Protein AF-A0A920H3V3-F1 (afdb_monomer_lite)

Sequence (142 aa):
MDFERRHKDVRSSFKEIEIKSNQNFIKTLWSNEPSSWKENFTPKEKMIFAVNAFTRMRFLNKNLSLNLDVSSDAFHNDDIKPWFKYNSRFKNNFKIIFGHWAALGFYKNKNYICLDSGCAWGNKLTAIKVNKHYLTKYQVKC

Foldseek 3Di:
DCPPVVVVVLVVLVVVPPPPPPVVLVVLLPDCPPQDDDPPDDSSRVNSNVSCVQQQAFKAFQVRGGDRPDQAPVDDDPGIDGNLVDDDPQQVPAADEEENRCNVAFDDDPRYTYQNNPQVVQAWHKDWDDDPPDIDIDIDTD

Secondary structure (DSSP, 8-state):
--HHHHHHHHHHHHHHS-----HHHHHHTT-----S--TT--HHHHHHHHHIIIII--EEETTS-EE-S---TT--BTTEEEGGGS--TTTTT--EEE-S-TTT-SEE-SSEEE---BGGGTSEEEEEEE-SS-EEEEEEE-

Structure (mmCIF, N/CA/C/O backbone):
data_AF-A0A920H3V3-F1
#
_entry.id   AF-A0A920H3V3-F1
#
loop_
_atom_site.group_PDB
_atom_site.id
_atom_site.type_symbol
_atom_site.label_atom_id
_atom_site.label_alt_id
_atom_site.label_comp_id
_atom_site.label_asym_id
_atom_site.label_entity_id
_atom_site.label_seq_id
_atom_site.pdbx_PDB_ins_code
_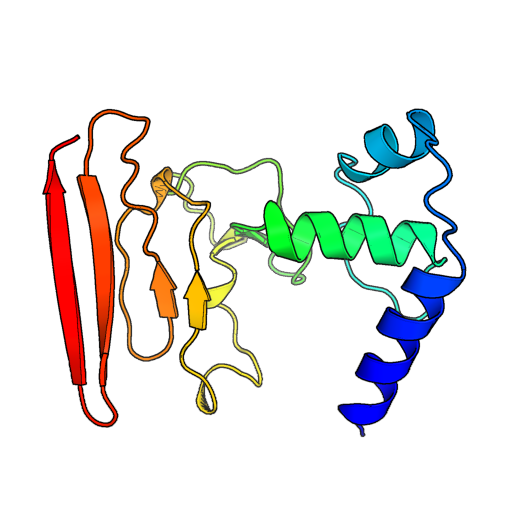atom_site.Cartn_x
_atom_site.Cartn_y
_atom_site.Cartn_z
_atom_site.occupancy
_atom_site.B_iso_or_equiv
_atom_site.auth_seq_id
_atom_site.auth_comp_id
_atom_site.auth_asym_id
_atom_site.auth_atom_id
_atom_site.pdbx_PDB_model_num
ATOM 1 N N . MET A 1 1 ? 8.913 -23.736 -9.095 1.00 34.94 1 MET A N 1
ATOM 2 C CA . MET A 1 1 ? 9.164 -22.488 -9.854 1.00 34.94 1 MET A CA 1
ATOM 3 C C . MET A 1 1 ? 8.776 -21.275 -9.006 1.00 34.94 1 MET A C 1
ATOM 5 O O . MET A 1 1 ? 7.890 -20.495 -9.335 1.00 34.94 1 MET A O 1
ATOM 9 N N . ASP A 1 2 ? 9.226 -21.180 -7.761 1.00 37.00 2 ASP A N 1
ATOM 10 C CA . ASP A 1 2 ? 10.592 -20.925 -7.252 1.00 37.00 2 ASP A CA 1
ATOM 11 C C . ASP A 1 2 ? 10.626 -19.524 -6.649 1.00 37.00 2 ASP A C 1
ATOM 13 O O . ASP A 1 2 ? 11.019 -18.524 -7.247 1.00 37.00 2 ASP A O 1
ATOM 17 N N . PHE A 1 3 ? 10.094 -19.474 -5.431 1.00 34.66 3 PHE A N 1
ATOM 18 C CA . PHE A 1 3 ? 10.157 -18.332 -4.529 1.00 34.66 3 PHE A CA 1
ATOM 19 C C . PHE A 1 3 ? 11.607 -18.041 -4.103 1.00 34.66 3 PHE A C 1
ATOM 21 O O . PHE A 1 3 ? 11.986 -16.880 -3.979 1.00 34.66 3 PHE A O 1
ATOM 28 N N . GLU A 1 4 ? 12.439 -19.080 -3.988 1.00 28.94 4 GLU A N 1
ATOM 29 C CA . GLU A 1 4 ? 13.846 -18.943 -3.600 1.00 28.94 4 GLU A CA 1
ATOM 30 C C . GLU A 1 4 ? 14.710 -18.226 -4.643 1.00 28.94 4 GLU A C 1
ATOM 32 O O . GLU A 1 4 ? 15.608 -17.467 -4.276 1.00 28.94 4 GLU A O 1
ATOM 37 N N . ARG A 1 5 ? 14.412 -18.389 -5.939 1.00 35.25 5 ARG A N 1
ATOM 38 C CA . ARG A 1 5 ? 15.198 -17.766 -7.015 1.00 35.25 5 ARG A CA 1
ATOM 39 C C . ARG A 1 5 ? 15.050 -16.239 -7.015 1.00 35.25 5 ARG A C 1
ATOM 41 O O . ARG A 1 5 ? 16.043 -15.525 -7.060 1.00 35.25 5 ARG A O 1
ATOM 48 N N . ARG A 1 6 ? 13.828 -15.737 -6.793 1.00 45.56 6 ARG A N 1
ATOM 49 C CA . ARG A 1 6 ? 13.534 -14.290 -6.708 1.00 45.56 6 ARG A CA 1
ATOM 50 C C . ARG A 1 6 ? 14.139 -13.604 -5.476 1.00 45.56 6 ARG A C 1
ATOM 52 O O . ARG A 1 6 ? 14.460 -12.421 -5.537 1.00 45.56 6 ARG A O 1
ATOM 59 N N . HIS A 1 7 ? 14.308 -14.323 -4.364 1.00 43.62 7 HIS A N 1
ATOM 60 C CA . HIS A 1 7 ? 14.903 -13.766 -3.142 1.00 43.62 7 HIS A CA 1
ATOM 61 C C . HIS A 1 7 ? 16.426 -13.598 -3.224 1.00 43.62 7 HIS A C 1
ATOM 63 O O . HIS A 1 7 ? 16.963 -12.685 -2.591 1.00 43.62 7 HIS A O 1
ATOM 69 N N . LYS A 1 8 ? 17.120 -14.451 -3.991 1.00 41.72 8 LYS A N 1
ATOM 70 C CA . LYS A 1 8 ? 18.566 -14.314 -4.220 1.00 41.72 8 LYS A CA 1
ATOM 71 C C . LYS A 1 8 ? 18.885 -13.101 -5.095 1.00 41.72 8 LYS A C 1
ATOM 73 O O . LYS A 1 8 ? 19.766 -12.333 -4.720 1.00 41.72 8 LYS A O 1
ATOM 78 N N . ASP A 1 9 ? 18.113 -12.880 -6.159 1.00 50.84 9 ASP A N 1
ATOM 79 C CA . ASP A 1 9 ? 18.389 -11.827 -7.148 1.00 50.84 9 ASP A CA 1
ATOM 80 C C . ASP A 1 9 ? 18.216 -10.408 -6.595 1.00 50.84 9 ASP A C 1
ATOM 82 O O . ASP A 1 9 ? 18.996 -9.512 -6.898 1.00 50.84 9 ASP A O 1
ATOM 86 N N . VAL A 1 10 ? 17.225 -10.190 -5.727 1.00 50.69 10 VAL A N 1
ATOM 87 C CA . VAL A 1 10 ? 17.025 -8.874 -5.106 1.00 50.69 10 VAL A CA 1
ATOM 88 C C . VAL A 1 10 ? 18.161 -8.560 -4.122 1.00 50.69 10 VAL A C 1
ATOM 90 O O . VAL A 1 10 ? 18.691 -7.452 -4.119 1.00 50.69 10 VAL A O 1
ATOM 93 N N . ARG A 1 11 ? 18.592 -9.539 -3.311 1.00 51.31 11 ARG A N 1
ATOM 94 C CA . ARG A 1 11 ? 19.689 -9.361 -2.340 1.00 51.31 11 ARG A CA 1
ATOM 95 C C . ARG A 1 11 ? 21.050 -9.134 -3.000 1.00 51.31 11 ARG A C 1
ATOM 97 O O . ARG A 1 11 ? 21.837 -8.366 -2.453 1.00 51.31 11 ARG A O 1
ATOM 104 N N . SER A 1 12 ? 21.343 -9.795 -4.120 1.00 51.00 12 SER A N 1
ATOM 105 C CA . SER A 1 12 ? 22.600 -9.590 -4.851 1.00 51.00 12 SER A CA 1
ATOM 106 C C . SER A 1 12 ? 22.644 -8.213 -5.517 1.00 51.00 12 SER A C 1
ATOM 108 O O . SER A 1 12 ? 23.637 -7.510 -5.352 1.00 51.00 12 SER A O 1
ATOM 110 N N . SER A 1 13 ? 21.545 -7.761 -6.136 1.00 51.78 13 SER A N 1
ATOM 111 C CA . SER A 1 13 ? 21.457 -6.407 -6.707 1.00 51.78 13 SER A CA 1
ATOM 112 C C . SER A 1 13 ? 21.636 -5.296 -5.663 1.00 51.78 13 SER A C 1
ATOM 114 O O . SER A 1 13 ? 22.229 -4.265 -5.966 1.00 51.78 13 SER A O 1
ATOM 116 N N . PHE A 1 14 ? 21.188 -5.503 -4.417 1.00 54.69 14 PHE A N 1
ATOM 117 C CA . PHE A 1 14 ? 21.415 -4.538 -3.331 1.00 54.69 14 PHE A CA 1
ATOM 118 C C . PHE A 1 14 ? 22.879 -4.447 -2.871 1.00 54.69 14 PHE A C 1
ATOM 120 O O . PHE A 1 14 ? 23.254 -3.427 -2.302 1.00 54.69 14 PHE A O 1
ATOM 127 N N . LYS A 1 15 ? 23.703 -5.481 -3.095 1.00 53.53 15 LYS A N 1
ATOM 128 C CA . LYS A 1 15 ? 25.142 -5.443 -2.775 1.00 53.53 15 LYS A CA 1
ATOM 129 C C . LYS A 1 15 ? 25.972 -4.747 -3.854 1.00 53.53 15 LYS A C 1
ATOM 131 O O . LYS A 1 15 ? 26.980 -4.139 -3.518 1.00 53.53 15 LYS A O 1
ATOM 136 N N . GLU A 1 16 ? 25.567 -4.845 -5.120 1.00 53.28 16 GLU A N 1
ATOM 137 C CA . GLU A 1 16 ? 26.279 -4.215 -6.246 1.00 53.28 16 GLU A CA 1
ATOM 138 C C . GLU A 1 16 ? 26.093 -2.697 -6.285 1.00 53.28 16 GLU A C 1
ATOM 140 O O . GLU A 1 16 ? 26.970 -1.965 -6.739 1.00 53.28 16 GLU A O 1
ATOM 145 N N . ILE A 1 17 ? 24.968 -2.207 -5.764 1.00 55.59 17 ILE A N 1
ATOM 146 C CA . ILE A 1 17 ? 24.735 -0.778 -5.593 1.00 55.59 17 ILE A CA 1
ATOM 147 C C . ILE A 1 17 ? 25.390 -0.377 -4.274 1.00 55.59 17 ILE A C 1
ATOM 149 O O . ILE A 1 17 ? 24.744 -0.272 -3.234 1.00 55.59 17 ILE A O 1
ATOM 153 N N . GLU A 1 18 ? 26.704 -0.175 -4.309 1.00 50.28 18 GLU A N 1
ATOM 154 C CA . GLU A 1 18 ? 27.410 0.526 -3.246 1.00 50.28 18 GLU A CA 1
ATOM 155 C C . GLU A 1 18 ? 26.747 1.911 -3.123 1.00 50.28 18 GLU A C 1
ATOM 157 O O . GLU A 1 18 ? 26.927 2.779 -3.979 1.00 50.28 18 GLU A O 1
ATOM 162 N N . ILE A 1 19 ? 25.907 2.115 -2.097 1.00 54.19 19 ILE A N 1
ATOM 163 C CA . ILE A 1 19 ? 25.268 3.407 -1.786 1.00 54.19 19 ILE A CA 1
ATOM 164 C C . ILE A 1 19 ? 26.355 4.340 -1.222 1.00 54.19 19 ILE A C 1
ATOM 166 O O . ILE A 1 19 ? 26.290 4.838 -0.103 1.00 54.19 19 ILE A O 1
ATOM 170 N N . LYS A 1 20 ? 27.416 4.576 -1.994 1.00 50.94 20 LYS A N 1
ATOM 171 C CA . LYS A 1 20 ? 28.339 5.683 -1.786 1.00 50.94 20 LYS A CA 1
ATOM 172 C C . LYS A 1 20 ? 27.621 6.934 -2.253 1.00 50.94 20 LYS A C 1
ATOM 174 O O . LYS A 1 20 ? 27.682 7.267 -3.427 1.00 50.94 20 LYS A O 1
ATOM 179 N N . SER A 1 21 ? 26.867 7.550 -1.338 1.00 58.41 21 SER A N 1
ATOM 180 C CA . SER A 1 21 ? 26.333 8.923 -1.382 1.00 58.41 21 SER A CA 1
ATOM 181 C C . SER A 1 21 ? 26.135 9.520 -2.788 1.00 58.41 21 SER A C 1
ATOM 183 O O . SER A 1 21 ? 26.622 10.603 -3.106 1.00 58.41 21 SER A O 1
ATOM 185 N N . ASN A 1 22 ? 25.432 8.809 -3.673 1.00 70.25 22 ASN A N 1
ATOM 186 C CA . ASN A 1 22 ? 25.176 9.293 -5.021 1.00 70.25 22 ASN A CA 1
ATOM 187 C C . ASN A 1 22 ? 23.795 9.945 -5.018 1.00 70.25 22 ASN A C 1
ATOM 189 O O . ASN A 1 22 ? 22.776 9.299 -5.269 1.00 70.25 22 ASN A O 1
ATOM 193 N N . GLN A 1 23 ? 23.760 11.237 -4.687 1.00 75.12 23 GLN A N 1
ATOM 194 C CA . GLN A 1 23 ? 22.525 12.026 -4.648 1.00 75.12 23 GLN A CA 1
ATOM 195 C C . GLN A 1 23 ? 21.733 11.926 -5.960 1.00 75.12 23 GLN A C 1
ATOM 197 O O . GLN A 1 23 ? 20.503 11.916 -5.938 1.00 75.12 23 GLN A O 1
ATOM 202 N N . ASN A 1 24 ? 22.419 11.792 -7.099 1.00 80.06 24 ASN A N 1
ATOM 203 C CA . ASN A 1 24 ? 21.763 11.619 -8.393 1.00 80.06 24 ASN A CA 1
ATOM 204 C C . ASN A 1 24 ? 21.058 10.265 -8.489 1.00 80.06 24 ASN A C 1
ATOM 206 O O . ASN A 1 24 ? 19.948 10.193 -9.007 1.00 80.06 24 ASN A O 1
ATOM 210 N N . PHE A 1 25 ? 21.640 9.204 -7.931 1.00 79.62 25 PHE A N 1
ATOM 211 C CA . PHE A 1 25 ? 20.972 7.909 -7.863 1.00 79.62 25 PHE A CA 1
ATOM 212 C C . PHE A 1 25 ? 19.727 7.952 -6.965 1.00 79.62 25 PHE A C 1
ATOM 214 O O . PHE A 1 25 ? 18.667 7.498 -7.388 1.00 79.62 25 PHE A O 1
ATOM 221 N N . ILE A 1 26 ? 19.800 8.581 -5.786 1.00 83.81 26 ILE A N 1
ATOM 222 C CA . ILE A 1 26 ? 18.627 8.743 -4.903 1.00 83.81 26 ILE A CA 1
ATOM 223 C C . ILE A 1 26 ? 17.507 9.509 -5.615 1.00 83.81 26 ILE A C 1
ATOM 225 O O . ILE A 1 26 ? 16.349 9.101 -5.550 1.00 83.81 26 ILE A O 1
ATOM 229 N N . LYS A 1 27 ? 17.839 10.574 -6.357 1.00 85.38 27 LYS A N 1
ATOM 230 C CA . LYS A 1 27 ? 16.858 11.304 -7.176 1.00 85.38 27 LYS A CA 1
ATOM 231 C C . LYS A 1 27 ? 16.177 10.393 -8.200 1.00 85.38 27 LYS A C 1
ATOM 233 O O . LYS A 1 27 ? 14.974 10.514 -8.404 1.00 85.38 27 LYS A O 1
ATOM 238 N N . THR A 1 28 ? 16.906 9.443 -8.794 1.00 86.81 28 THR A N 1
ATOM 239 C CA . THR A 1 28 ? 16.316 8.509 -9.769 1.00 86.81 28 THR A CA 1
ATOM 240 C C . THR A 1 28 ? 15.316 7.530 -9.156 1.00 86.81 28 THR A C 1
ATOM 242 O O . THR A 1 28 ? 14.439 7.063 -9.875 1.00 86.81 28 THR A O 1
ATOM 245 N N . LEU A 1 29 ? 15.375 7.263 -7.845 1.00 87.69 29 LEU A N 1
ATOM 246 C CA . LEU A 1 29 ? 14.413 6.387 -7.158 1.00 87.69 29 LEU A CA 1
ATOM 247 C C . LEU A 1 29 ? 12.992 6.960 -7.127 1.00 87.69 29 LEU A C 1
ATOM 249 O O . LEU A 1 29 ? 12.037 6.206 -6.972 1.00 87.69 29 LEU A O 1
ATOM 253 N N . TRP A 1 30 ? 12.850 8.277 -7.297 1.00 87.06 30 TRP A N 1
ATOM 254 C CA . TRP A 1 30 ? 11.554 8.954 -7.363 1.00 87.06 30 TRP A CA 1
ATOM 255 C C . TRP A 1 30 ? 10.968 9.012 -8.781 1.00 87.06 30 TRP A C 1
ATOM 257 O O . TRP A 1 30 ? 9.879 9.552 -8.969 1.00 87.06 30 TRP A O 1
ATOM 267 N N . SER A 1 31 ? 11.644 8.420 -9.773 1.00 90.88 31 SER A N 1
ATOM 268 C CA . SER A 1 31 ? 11.094 8.218 -11.119 1.00 90.88 31 SER A CA 1
ATOM 269 C C . SER A 1 31 ? 9.804 7.394 -11.069 1.00 90.88 31 SER A C 1
ATOM 271 O O . SER A 1 31 ? 9.690 6.470 -10.265 1.00 90.88 31 SER A O 1
ATOM 273 N N . ASN A 1 32 ? 8.841 7.694 -11.946 1.00 92.81 32 ASN A N 1
ATOM 274 C CA . ASN A 1 32 ? 7.628 6.881 -12.094 1.00 92.81 32 ASN A CA 1
ATOM 275 C C . ASN A 1 32 ? 7.855 5.624 -12.953 1.00 92.81 32 ASN A C 1
ATOM 277 O O . ASN A 1 32 ? 7.079 4.676 -12.861 1.00 92.81 32 ASN A O 1
ATOM 281 N N . GLU A 1 33 ? 8.938 5.589 -13.732 1.00 93.19 33 GLU A N 1
ATOM 282 C CA . GLU A 1 33 ? 9.312 4.449 -14.569 1.00 93.19 33 GLU A CA 1
ATOM 283 C C . GLU A 1 33 ? 10.541 3.712 -14.012 1.00 93.19 33 GLU A C 1
ATOM 285 O O . GLU A 1 33 ? 11.466 4.371 -13.519 1.00 93.19 33 GLU A O 1
ATOM 290 N N . PRO A 1 34 ? 10.593 2.371 -14.125 1.00 95.19 34 PRO A N 1
ATOM 291 C CA . PRO A 1 34 ? 9.614 1.519 -14.808 1.00 95.19 34 PRO A CA 1
ATOM 292 C C . PRO A 1 34 ? 8.336 1.248 -13.991 1.00 95.19 34 PRO A C 1
ATOM 294 O O . PRO A 1 34 ? 8.393 1.037 -12.779 1.00 95.19 34 PRO A O 1
ATOM 297 N N . SER A 1 35 ? 7.190 1.178 -14.674 1.00 94.88 35 SER A N 1
ATOM 298 C CA . SER A 1 35 ? 5.873 0.903 -14.072 1.00 94.88 35 SER A CA 1
ATOM 299 C C . SER A 1 35 ? 5.459 -0.577 -14.083 1.00 94.88 35 SER A C 1
ATOM 301 O O . SER A 1 35 ? 4.547 -0.967 -13.357 1.00 94.88 35 SER A O 1
ATOM 303 N N . SER A 1 36 ? 6.124 -1.439 -14.858 1.00 95.44 36 SER A N 1
ATOM 304 C CA . SER A 1 36 ? 5.858 -2.891 -14.914 1.00 95.44 36 SER A CA 1
ATOM 305 C C . SER A 1 36 ? 7.134 -3.685 -14.682 1.00 95.44 36 SER A C 1
ATOM 307 O O . SER A 1 36 ? 8.148 -3.374 -15.294 1.00 95.44 36 SER A O 1
ATOM 309 N N . TRP A 1 37 ? 7.094 -4.729 -13.852 1.00 94.06 37 TRP A N 1
ATOM 310 C CA . TRP A 1 37 ? 8.266 -5.578 -13.617 1.00 94.06 37 TRP A CA 1
ATOM 311 C C . TRP A 1 37 ? 8.665 -6.361 -14.872 1.00 94.06 37 TRP A C 1
ATOM 313 O O . TRP A 1 37 ? 7.814 -6.977 -15.517 1.00 94.06 37 TRP A O 1
ATOM 323 N N . LYS A 1 38 ? 9.968 -6.404 -15.169 1.00 93.50 38 LYS A N 1
ATOM 324 C CA . LYS A 1 38 ? 10.561 -7.303 -16.165 1.00 93.50 38 LYS A CA 1
ATOM 325 C C . LYS A 1 38 ? 11.780 -8.004 -15.568 1.00 93.50 38 LYS A C 1
ATOM 327 O O . LYS A 1 38 ? 12.590 -7.387 -14.881 1.00 93.50 38 LYS A O 1
ATOM 332 N N . GLU A 1 39 ? 11.927 -9.297 -15.851 1.00 90.81 39 GLU A N 1
ATOM 333 C CA . GLU A 1 39 ? 13.022 -10.119 -15.304 1.00 90.81 39 GLU A CA 1
ATOM 334 C C . GLU A 1 39 ? 14.411 -9.631 -15.752 1.00 90.81 39 GLU A C 1
ATOM 336 O O . GLU A 1 39 ? 15.375 -9.663 -14.982 1.00 90.81 39 GLU A O 1
ATOM 341 N N . ASN A 1 40 ? 14.494 -9.113 -16.980 1.00 93.38 40 ASN A N 1
ATOM 342 C CA . ASN A 1 40 ? 15.716 -8.611 -17.603 1.00 93.38 40 ASN A CA 1
ATOM 343 C C . ASN A 1 40 ? 16.059 -7.154 -17.241 1.00 93.38 40 ASN A C 1
ATOM 345 O O . ASN A 1 40 ? 16.911 -6.559 -17.895 1.00 93.38 40 ASN A O 1
ATOM 349 N N . PHE A 1 41 ? 15.416 -6.573 -16.224 1.00 93.75 41 PHE A N 1
ATOM 350 C CA . PHE A 1 41 ? 15.775 -5.243 -15.741 1.00 93.75 41 PHE A CA 1
ATOM 351 C C . PHE A 1 41 ? 17.202 -5.175 -15.208 1.00 93.75 41 PHE A C 1
ATOM 353 O O . PHE A 1 41 ? 17.677 -6.074 -14.503 1.00 93.75 41 PHE A O 1
ATOM 360 N N . THR A 1 42 ? 17.847 -4.046 -15.493 1.00 91.06 42 THR A N 1
ATOM 361 C CA . THR A 1 42 ? 19.105 -3.657 -14.860 1.00 91.06 42 THR A CA 1
ATOM 362 C C . THR A 1 42 ? 18.917 -3.528 -13.341 1.00 91.06 42 THR A C 1
ATOM 364 O O . THR A 1 42 ? 17.802 -3.269 -12.870 1.00 91.06 42 THR A O 1
ATOM 367 N N . PRO A 1 43 ? 19.988 -3.644 -12.532 1.00 88.38 43 PRO A N 1
ATOM 368 C CA . PRO A 1 43 ? 19.897 -3.463 -11.080 1.00 88.38 43 PRO A CA 1
ATOM 369 C C . PRO A 1 43 ? 19.235 -2.136 -10.670 1.00 88.38 43 PRO A C 1
ATOM 371 O O . PRO A 1 43 ? 18.421 -2.100 -9.746 1.00 88.38 43 PRO A O 1
ATOM 374 N N . LYS A 1 44 ? 19.513 -1.054 -11.409 1.00 89.31 44 LYS A N 1
ATOM 375 C CA . LYS A 1 44 ? 18.899 0.264 -11.201 1.00 89.31 44 LYS A CA 1
ATOM 376 C C . LYS A 1 44 ? 17.388 0.242 -11.436 1.00 89.31 44 LYS A C 1
ATOM 378 O O . LYS A 1 44 ? 16.641 0.718 -10.588 1.00 89.31 44 LYS A O 1
ATOM 383 N N . GLU A 1 45 ? 16.930 -0.317 -12.552 1.00 92.50 45 GLU A N 1
ATOM 384 C CA . GLU A 1 45 ? 15.498 -0.420 -12.867 1.00 92.50 45 GLU A CA 1
ATOM 385 C C . GLU A 1 45 ? 14.752 -1.285 -11.847 1.00 92.50 45 GLU A C 1
ATOM 387 O O . GLU A 1 45 ? 13.675 -0.901 -11.389 1.00 92.50 45 GLU A O 1
ATOM 392 N N . LYS A 1 46 ? 15.351 -2.408 -11.421 1.00 92.81 46 LYS A N 1
ATOM 393 C CA . LYS A 1 46 ? 14.801 -3.257 -10.352 1.00 92.81 46 LYS A CA 1
ATOM 394 C C . LYS A 1 46 ? 14.628 -2.475 -9.053 1.00 92.81 46 LYS A C 1
ATOM 396 O O . LYS A 1 46 ? 13.598 -2.611 -8.394 1.00 92.81 46 LYS A O 1
ATOM 401 N N . MET A 1 47 ? 15.607 -1.643 -8.700 1.00 91.69 47 MET A N 1
ATOM 402 C CA . MET A 1 47 ? 15.561 -0.834 -7.485 1.00 91.69 47 MET A CA 1
ATOM 403 C C . MET A 1 47 ? 14.519 0.286 -7.565 1.00 91.69 47 MET A C 1
ATOM 405 O O . MET A 1 47 ? 13.760 0.456 -6.614 1.00 91.69 47 MET A O 1
ATOM 409 N N . ILE A 1 48 ? 14.422 0.999 -8.692 1.00 93.56 48 ILE A N 1
ATOM 410 C CA . ILE A 1 48 ? 13.385 2.024 -8.894 1.00 93.56 48 ILE A CA 1
ATOM 411 C C . ILE A 1 48 ? 11.990 1.391 -8.811 1.00 93.56 48 ILE A C 1
ATOM 413 O O . ILE A 1 48 ? 11.143 1.866 -8.053 1.00 93.56 48 ILE A O 1
ATOM 417 N N . PHE A 1 49 ? 11.767 0.271 -9.511 1.00 96.00 49 PHE A N 1
ATOM 418 C CA . PHE A 1 49 ? 10.500 -0.456 -9.436 1.00 96.00 49 PHE A CA 1
ATOM 419 C C . PHE A 1 49 ? 10.177 -0.879 -8.001 1.00 96.00 49 PHE A C 1
ATOM 421 O O . PHE A 1 49 ? 9.057 -0.679 -7.537 1.00 96.00 49 PHE A O 1
ATOM 428 N N . ALA A 1 50 ? 11.150 -1.452 -7.284 1.00 94.56 50 ALA A N 1
ATOM 429 C CA . ALA A 1 50 ? 10.961 -1.891 -5.907 1.00 94.56 50 ALA A CA 1
ATOM 430 C C . ALA A 1 50 ? 10.588 -0.720 -4.989 1.00 94.56 50 ALA A C 1
ATOM 432 O O . ALA A 1 50 ? 9.635 -0.840 -4.224 1.00 94.56 50 ALA A O 1
ATOM 433 N N . VAL A 1 51 ? 11.278 0.422 -5.090 1.00 94.81 51 VAL A N 1
ATOM 434 C CA . VAL A 1 51 ? 10.930 1.627 -4.322 1.00 94.81 51 VAL A CA 1
ATOM 435 C C . VAL A 1 51 ? 9.495 2.048 -4.628 1.00 94.81 51 VAL A C 1
ATOM 437 O O . VAL A 1 51 ? 8.692 2.163 -3.705 1.00 94.81 51 VAL A O 1
ATOM 440 N N . ASN A 1 52 ? 9.122 2.167 -5.902 1.00 95.62 52 ASN A N 1
ATOM 441 C CA . ASN A 1 52 ? 7.756 2.523 -6.281 1.00 95.62 52 ASN A CA 1
ATOM 442 C C . ASN A 1 52 ? 6.718 1.529 -5.732 1.00 95.62 52 ASN A C 1
ATOM 444 O O . ASN A 1 52 ? 5.712 1.941 -5.150 1.00 95.62 52 ASN A O 1
ATOM 448 N N . ALA A 1 53 ? 6.975 0.226 -5.849 1.00 95.25 53 ALA A N 1
ATOM 449 C CA . ALA A 1 53 ? 6.077 -0.824 -5.382 1.00 95.25 53 ALA A CA 1
ATOM 450 C C . ALA A 1 53 ? 5.918 -0.837 -3.851 1.00 95.25 53 ALA A C 1
ATOM 452 O O . ALA A 1 53 ? 4.806 -0.996 -3.351 1.00 95.25 53 ALA A O 1
ATOM 453 N N . PHE A 1 54 ? 7.005 -0.669 -3.095 1.00 95.31 54 PHE A N 1
ATOM 454 C CA . PHE A 1 54 ? 6.978 -0.783 -1.634 1.00 95.31 54 PHE A CA 1
ATOM 455 C C . PHE A 1 54 ? 6.593 0.508 -0.919 1.00 95.31 54 PHE A C 1
ATOM 457 O O . PHE A 1 54 ? 6.038 0.434 0.176 1.00 95.31 54 PHE A O 1
ATOM 464 N N . THR A 1 55 ? 6.888 1.675 -1.496 1.00 94.06 55 THR A N 1
ATOM 465 C CA . THR A 1 55 ? 6.735 2.954 -0.787 1.00 94.06 55 THR A CA 1
ATOM 466 C C . THR A 1 55 ? 5.718 3.892 -1.416 1.00 94.06 55 THR A C 1
ATOM 468 O O . THR A 1 55 ? 5.316 4.845 -0.761 1.00 94.06 55 THR A O 1
ATOM 471 N N . ARG A 1 56 ? 5.287 3.656 -2.665 1.00 94.19 56 ARG A N 1
ATOM 472 C CA . ARG A 1 56 ? 4.412 4.592 -3.397 1.00 94.19 56 ARG A CA 1
ATOM 473 C C . ARG A 1 56 ? 3.128 3.968 -3.935 1.00 94.19 56 ARG A C 1
ATOM 475 O O . ARG A 1 56 ? 2.173 4.708 -4.168 1.00 94.19 56 ARG A O 1
ATOM 482 N N . MET A 1 57 ? 3.091 2.647 -4.108 1.00 95.50 57 MET A N 1
ATOM 483 C CA . MET A 1 57 ? 1.987 1.933 -4.746 1.00 95.50 57 MET A CA 1
ATOM 484 C C . MET A 1 57 ? 0.656 2.119 -4.015 1.00 95.50 57 MET A C 1
ATOM 486 O O . MET A 1 57 ? 0.529 1.872 -2.815 1.00 95.50 57 MET A O 1
ATOM 490 N N . ARG A 1 58 ? -0.363 2.481 -4.795 1.00 95.19 58 ARG A N 1
ATOM 491 C CA . ARG A 1 58 ? -1.766 2.551 -4.374 1.00 95.19 58 ARG A CA 1
ATOM 492 C C . ARG A 1 58 ? -2.632 1.781 -5.363 1.00 95.19 58 ARG A C 1
ATOM 494 O O . ARG A 1 58 ? -3.223 0.748 -5.035 1.00 95.19 58 ARG A O 1
ATOM 501 N N . PHE A 1 59 ? -2.595 2.211 -6.615 1.00 94.56 59 PHE A N 1
ATOM 502 C CA . PHE A 1 59 ? -3.386 1.631 -7.686 1.00 94.56 59 PHE A CA 1
ATOM 503 C C . PHE A 1 59 ? -2.534 0.849 -8.681 1.00 94.56 59 PHE A C 1
ATOM 505 O O . PHE A 1 59 ? -1.342 1.109 -8.858 1.00 94.56 59 PHE A O 1
ATOM 512 N N . LEU A 1 60 ? -3.187 -0.101 -9.346 1.00 94.56 60 LEU A N 1
ATOM 513 C CA . LEU A 1 60 ? -2.671 -0.788 -10.521 1.00 94.56 60 LEU A CA 1
ATOM 514 C C . LEU A 1 60 ? -3.628 -0.580 -11.693 1.00 94.56 60 LEU A C 1
ATOM 516 O O . LEU A 1 60 ? -4.855 -0.632 -11.524 1.00 94.56 60 LEU A O 1
ATOM 520 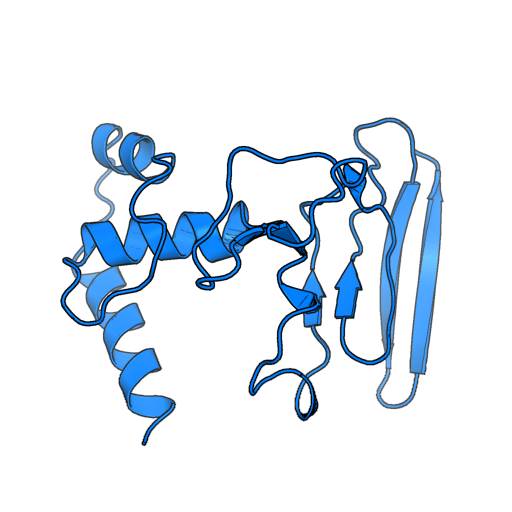N N . ASN A 1 61 ? -3.052 -0.417 -12.880 1.00 93.50 61 ASN A N 1
ATOM 521 C CA . ASN A 1 61 ? -3.783 -0.490 -14.139 1.00 93.50 61 ASN A CA 1
ATOM 522 C C . ASN A 1 61 ? -4.239 -1.937 -14.410 1.00 93.50 61 ASN A C 1
ATOM 524 O O . ASN A 1 61 ? -3.737 -2.891 -13.808 1.00 93.50 61 ASN A O 1
ATOM 528 N N . LYS A 1 62 ? -5.156 -2.126 -15.365 1.00 92.38 62 LYS A N 1
ATOM 529 C CA . LYS A 1 62 ? -5.671 -3.444 -15.788 1.00 92.38 62 LYS A CA 1
ATOM 530 C C . LYS A 1 62 ? -4.581 -4.444 -16.200 1.00 92.38 62 LYS A C 1
ATOM 532 O O . LYS A 1 62 ? -4.741 -5.644 -15.998 1.00 92.38 62 LYS A O 1
ATOM 537 N N . ASN A 1 63 ? -3.468 -3.957 -16.748 1.00 92.31 63 ASN A N 1
ATOM 538 C CA . ASN A 1 63 ? -2.294 -4.758 -17.117 1.00 92.31 63 ASN A CA 1
ATOM 539 C C . ASN A 1 63 ? -1.347 -5.055 -15.933 1.00 92.31 63 ASN A C 1
ATOM 541 O O . ASN A 1 63 ? -0.253 -5.569 -16.148 1.00 92.31 63 ASN A O 1
ATOM 545 N N . LEU A 1 64 ? -1.757 -4.737 -14.699 1.00 93.19 64 LEU A N 1
ATOM 546 C CA . LEU A 1 64 ? -0.988 -4.873 -13.458 1.00 93.19 64 LEU A CA 1
ATOM 547 C C . LEU A 1 64 ? 0.233 -3.944 -13.337 1.00 93.19 64 LEU A C 1
ATOM 549 O O . LEU A 1 64 ? 1.035 -4.130 -12.420 1.00 93.19 64 LEU A O 1
ATOM 553 N N . SER A 1 65 ? 0.375 -2.935 -14.204 1.00 95.31 65 SER A N 1
ATOM 554 C CA . SER A 1 65 ? 1.400 -1.904 -14.030 1.00 95.31 65 SER A CA 1
ATOM 555 C C . SER A 1 65 ? 1.041 -0.959 -12.881 1.00 95.31 65 SER A C 1
ATOM 557 O O . SER A 1 65 ? -0.135 -0.701 -12.609 1.00 95.31 65 SER A O 1
ATOM 559 N N . LEU A 1 66 ? 2.061 -0.423 -12.211 1.00 95.81 66 LEU A N 1
ATOM 560 C CA . LEU A 1 66 ? 1.911 0.604 -11.187 1.00 95.81 66 LEU A CA 1
ATOM 561 C C . LEU A 1 66 ? 1.253 1.844 -11.797 1.00 95.81 66 LEU A C 1
ATOM 563 O O . LEU A 1 66 ? 1.691 2.330 -12.840 1.00 95.81 66 LEU A O 1
ATOM 567 N N . ASN A 1 67 ? 0.228 2.366 -11.126 1.00 94.12 67 ASN A N 1
ATOM 568 C CA . ASN A 1 67 ? -0.315 3.688 -11.404 1.00 94.12 67 ASN A CA 1
ATOM 569 C C . ASN A 1 67 ? 0.059 4.611 -10.236 1.00 94.12 67 ASN A C 1
ATOM 571 O O . ASN A 1 67 ? -0.412 4.422 -9.110 1.00 94.12 67 ASN A O 1
ATOM 575 N N . LEU A 1 68 ? 0.971 5.549 -10.501 1.00 92.75 68 LEU A N 1
ATOM 576 C CA . LEU A 1 68 ? 1.549 6.449 -9.495 1.00 92.75 68 LEU A CA 1
ATOM 577 C C . LEU A 1 68 ? 0.961 7.865 -9.545 1.00 92.75 68 LEU A C 1
ATOM 579 O O . LEU A 1 68 ? 1.259 8.665 -8.658 1.00 92.75 68 LEU A O 1
ATOM 583 N N . ASP A 1 69 ? 0.126 8.152 -10.544 1.00 88.00 69 ASP A N 1
ATOM 584 C CA . ASP A 1 69 ? -0.468 9.472 -10.761 1.00 88.00 69 ASP A CA 1
ATOM 585 C C . ASP A 1 69 ? -1.765 9.638 -9.960 1.00 88.00 69 ASP A C 1
ATOM 587 O O . ASP A 1 69 ? -2.075 10.721 -9.464 1.00 88.00 69 ASP A O 1
ATOM 591 N N . VAL A 1 70 ? -2.514 8.546 -9.769 1.00 84.25 70 VAL A N 1
ATOM 592 C CA . VAL A 1 70 ? -3.750 8.555 -8.983 1.00 84.25 70 VAL A CA 1
ATOM 593 C C . VAL A 1 70 ? -3.437 8.378 -7.496 1.00 84.25 70 VAL A C 1
ATOM 595 O O . VAL A 1 70 ? -2.867 7.375 -7.062 1.00 84.25 70 VAL A O 1
ATOM 598 N N . SER A 1 71 ? -3.843 9.357 -6.688 1.00 76.81 71 SER A N 1
ATOM 599 C CA . SER A 1 71 ? -3.580 9.396 -5.242 1.00 76.81 71 SER A CA 1
ATOM 600 C C . SER A 1 71 ? -4.836 9.387 -4.363 1.00 76.81 71 SER A C 1
ATOM 602 O O . SER A 1 71 ? -4.719 9.169 -3.158 1.00 76.81 71 SER A O 1
ATOM 604 N N . SER A 1 72 ? -6.021 9.584 -4.951 1.00 73.25 72 SER A N 1
ATOM 605 C CA . SER A 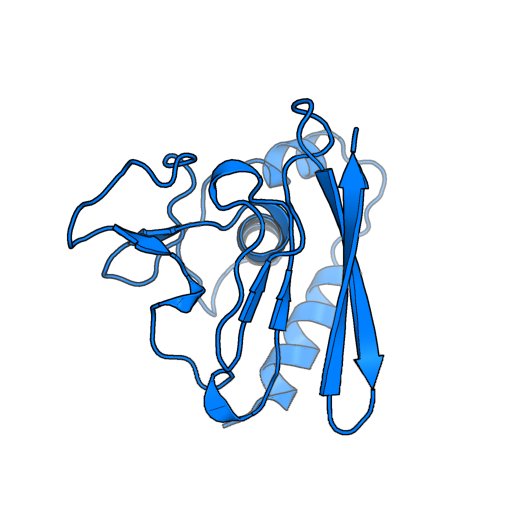1 72 ? -7.307 9.660 -4.248 1.00 73.25 72 SER A CA 1
ATOM 606 C C . SER A 1 72 ? -8.203 8.463 -4.565 1.00 73.25 72 SER A C 1
ATOM 608 O O . SER A 1 72 ? -8.335 8.065 -5.721 1.00 73.25 72 SER A O 1
ATOM 610 N N . ASP A 1 73 ? -8.875 7.933 -3.541 1.00 64.19 73 ASP A N 1
ATOM 611 C CA . ASP A 1 73 ? -9.863 6.853 -3.663 1.00 64.19 73 ASP A CA 1
ATOM 612 C C . ASP A 1 73 ? -11.187 7.282 -4.304 1.00 64.19 73 ASP A C 1
ATOM 614 O O . ASP A 1 73 ? -11.999 6.424 -4.643 1.00 64.19 73 ASP A O 1
ATOM 618 N N . ALA A 1 74 ? -11.390 8.584 -4.536 1.00 59.38 74 ALA A N 1
ATOM 619 C CA . ALA A 1 74 ? -12.533 9.095 -5.295 1.00 59.38 74 ALA A CA 1
ATOM 620 C C . ALA A 1 74 ? -12.456 8.755 -6.798 1.00 59.38 74 ALA A C 1
ATOM 622 O O . ALA A 1 74 ? -13.417 8.972 -7.535 1.00 59.38 74 ALA A O 1
ATOM 623 N N . PHE A 1 75 ? -11.320 8.230 -7.268 1.00 58.47 75 PHE A N 1
ATOM 624 C CA . PHE A 1 75 ? -11.145 7.820 -8.653 1.00 58.47 75 PHE A CA 1
ATOM 625 C C . PHE A 1 75 ? -11.685 6.396 -8.862 1.00 58.47 75 PHE A C 1
ATOM 627 O O . PHE A 1 75 ? -11.092 5.402 -8.433 1.00 58.47 75 PHE A O 1
ATOM 634 N N . HIS A 1 76 ? -12.832 6.293 -9.530 1.00 56.25 76 HIS A N 1
ATOM 635 C CA . HIS A 1 76 ? -13.436 5.027 -9.935 1.00 56.25 76 HIS A CA 1
ATOM 636 C C . HIS A 1 76 ? -13.492 4.952 -11.460 1.00 56.25 76 HIS A C 1
ATOM 638 O O . HIS A 1 76 ? -14.351 5.549 -12.097 1.00 56.25 76 HIS A O 1
ATOM 644 N N . ASN A 1 77 ? -12.559 4.199 -12.034 1.00 69.94 77 ASN A N 1
ATOM 645 C CA . ASN A 1 77 ? -12.623 3.718 -13.408 1.00 69.94 77 ASN A CA 1
ATOM 646 C C . ASN A 1 77 ? -12.374 2.203 -13.360 1.00 69.94 77 ASN A C 1
ATOM 648 O O . ASN A 1 77 ? -11.539 1.737 -12.582 1.00 69.94 77 ASN A O 1
ATOM 652 N N . ASP A 1 78 ? -13.089 1.427 -14.169 1.00 74.69 78 ASP A N 1
ATOM 653 C CA . ASP A 1 78 ? -12.929 -0.025 -14.259 1.00 74.69 78 ASP A CA 1
ATOM 654 C C . ASP A 1 78 ? -11.499 -0.473 -14.597 1.00 74.69 78 ASP A C 1
ATOM 656 O O . ASP A 1 78 ? -11.109 -1.595 -14.241 1.00 74.69 78 ASP A O 1
ATOM 660 N N . ASP A 1 79 ? -10.707 0.411 -15.205 1.00 85.50 79 ASP A N 1
ATOM 661 C CA . ASP A 1 79 ? -9.328 0.150 -15.613 1.00 85.50 79 ASP A CA 1
ATOM 662 C C . ASP A 1 79 ? -8.273 0.371 -14.514 1.00 85.50 79 ASP A C 1
ATOM 664 O O . ASP A 1 79 ? -7.142 -0.100 -14.660 1.00 85.50 79 ASP A O 1
ATOM 668 N N . ILE A 1 80 ? -8.614 1.046 -13.406 1.00 90.56 80 ILE A N 1
ATOM 669 C CA . ILE A 1 80 ? -7.674 1.387 -12.324 1.00 90.56 80 ILE A CA 1
ATOM 670 C C . ILE A 1 80 ? -8.260 0.952 -10.982 1.00 90.56 80 ILE A C 1
ATOM 672 O O . ILE A 1 80 ? -9.314 1.417 -10.554 1.00 90.56 80 ILE A O 1
ATOM 676 N N . LYS A 1 81 ? -7.573 0.040 -10.286 1.00 91.81 81 LYS A N 1
ATOM 677 C CA . LYS A 1 81 ? -8.073 -0.548 -9.030 1.00 91.81 81 LYS A CA 1
ATOM 678 C C . LYS A 1 81 ? -6.986 -0.585 -7.958 1.00 91.81 81 LYS A C 1
ATOM 680 O O . LYS A 1 81 ? -5.812 -0.744 -8.297 1.00 91.81 81 LYS A O 1
ATOM 685 N N . PRO A 1 82 ? -7.350 -0.487 -6.663 1.00 93.81 82 PRO A N 1
ATOM 686 C CA . PRO A 1 82 ? -6.410 -0.703 -5.570 1.00 93.81 82 PRO A CA 1
ATOM 687 C C . PRO A 1 82 ? -5.666 -2.026 -5.729 1.00 93.81 82 PRO A C 1
ATOM 689 O O . PRO A 1 82 ? -6.285 -3.047 -6.044 1.00 93.81 82 PRO A O 1
ATOM 692 N N . TRP A 1 83 ? -4.356 -2.023 -5.474 1.00 93.88 83 TRP A N 1
ATOM 693 C CA . TRP A 1 83 ? -3.491 -3.185 -5.715 1.00 93.88 83 TRP A CA 1
ATOM 694 C C . TRP A 1 83 ? -4.018 -4.470 -5.047 1.00 93.88 83 TRP A C 1
ATOM 696 O O . TRP A 1 83 ? -3.956 -5.553 -5.628 1.00 93.88 83 TRP A O 1
ATOM 706 N N . PHE A 1 84 ? -4.620 -4.354 -3.857 1.00 92.44 84 PHE A N 1
ATOM 707 C CA . PHE A 1 84 ? -5.143 -5.484 -3.081 1.00 92.44 84 PHE A CA 1
ATOM 708 C C . PHE A 1 84 ? -6.478 -6.047 -3.600 1.00 92.44 84 PHE A C 1
ATOM 710 O O . PHE A 1 84 ? -6.944 -7.075 -3.099 1.00 92.44 84 PHE A O 1
ATOM 717 N N . LYS A 1 85 ? -7.122 -5.398 -4.583 1.00 91.62 85 LYS A N 1
ATOM 718 C CA . LYS A 1 85 ? -8.318 -5.940 -5.248 1.00 91.62 85 LYS A CA 1
ATOM 719 C C . LYS A 1 85 ? -7.970 -6.965 -6.331 1.00 91.62 85 LYS A C 1
ATOM 721 O O . LYS A 1 85 ? -8.812 -7.811 -6.635 1.00 91.62 85 LYS A O 1
ATOM 726 N N . TYR A 1 86 ? -6.751 -6.944 -6.869 1.00 90.00 86 TYR A N 1
ATOM 727 C CA . TYR A 1 86 ? -6.294 -7.945 -7.832 1.00 90.00 86 TYR A CA 1
ATOM 728 C C . TYR A 1 86 ? -6.013 -9.296 -7.165 1.00 90.00 86 TYR A C 1
ATOM 730 O O . TYR A 1 86 ? -5.726 -9.390 -5.967 1.00 90.00 86 TYR A O 1
ATOM 738 N N . ASN A 1 87 ? -6.123 -10.377 -7.941 1.00 87.31 87 ASN A N 1
ATOM 739 C CA . ASN A 1 87 ? -5.807 -11.705 -7.433 1.00 87.31 87 ASN A CA 1
ATOM 740 C C . ASN A 1 87 ? -4.292 -11.841 -7.235 1.00 87.31 87 ASN A C 1
ATOM 742 O O . ASN A 1 87 ? -3.507 -11.463 -8.100 1.00 87.31 87 ASN A O 1
ATOM 746 N N . SER A 1 88 ? -3.874 -12.400 -6.102 1.00 84.75 88 SER A N 1
ATOM 747 C CA . SER A 1 88 ? -2.460 -12.635 -5.824 1.00 84.75 88 SER A CA 1
ATOM 748 C C . SER A 1 88 ? -2.269 -13.96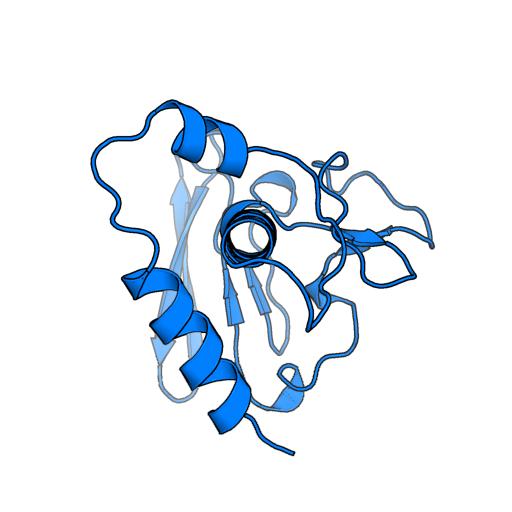1 -5.107 1.00 84.75 88 SER A C 1
ATOM 750 O O . SER A 1 88 ? -3.097 -14.371 -4.293 1.00 84.75 88 SER A O 1
ATOM 752 N N . ARG A 1 89 ? -1.116 -14.597 -5.332 1.00 84.00 89 ARG A N 1
ATOM 753 C CA . ARG A 1 89 ? -0.706 -15.812 -4.606 1.00 84.00 89 ARG A CA 1
ATOM 754 C C . ARG A 1 89 ? -0.612 -15.623 -3.085 1.00 84.00 89 ARG A C 1
ATOM 756 O O . ARG A 1 89 ? -0.581 -16.597 -2.341 1.00 84.00 89 ARG A O 1
ATOM 763 N N . PHE A 1 90 ? -0.538 -14.376 -2.618 1.00 77.81 90 PHE A N 1
ATOM 764 C CA . PHE A 1 90 ? -0.459 -14.040 -1.197 1.00 77.81 90 PHE A CA 1
ATOM 765 C C . PHE A 1 90 ? -1.836 -13.931 -0.542 1.00 77.81 90 PHE A C 1
ATOM 767 O O . PHE A 1 90 ? -1.942 -14.123 0.668 1.00 77.81 90 PHE A O 1
ATOM 774 N N . LYS A 1 91 ? -2.885 -13.679 -1.338 1.00 78.12 91 LYS A N 1
ATOM 775 C CA . LYS A 1 91 ? -4.244 -13.401 -0.864 1.00 78.12 91 LYS A CA 1
ATOM 776 C C . LYS A 1 91 ? -4.796 -14.492 0.051 1.00 78.12 91 LYS A C 1
ATOM 778 O O . LYS A 1 91 ? -5.560 -14.170 0.940 1.00 78.12 91 LYS A O 1
ATOM 783 N N . ASN A 1 92 ? -4.399 -15.754 -0.104 1.00 81.00 92 ASN A N 1
ATOM 784 C CA . ASN A 1 92 ? -4.912 -16.847 0.734 1.00 81.00 92 ASN A CA 1
ATOM 785 C C . ASN A 1 92 ? -3.953 -17.295 1.843 1.00 81.00 92 ASN A C 1
ATOM 787 O O . ASN A 1 92 ? -4.374 -18.010 2.745 1.00 81.00 92 ASN A O 1
ATOM 791 N N . ASN A 1 93 ? -2.696 -16.854 1.802 1.00 87.31 93 ASN A N 1
ATOM 792 C CA . ASN A 1 93 ? -1.637 -17.384 2.662 1.00 87.31 93 ASN A CA 1
ATOM 793 C C . ASN A 1 93 ? -1.202 -16.400 3.748 1.00 87.31 93 ASN A C 1
ATOM 795 O O . ASN A 1 93 ? -0.661 -16.810 4.770 1.00 87.31 93 ASN A O 1
ATOM 799 N N . PHE A 1 94 ? -1.438 -15.103 3.542 1.00 90.12 94 PHE A N 1
ATOM 800 C CA . PHE A 1 94 ? -0.930 -14.067 4.429 1.00 90.12 94 PHE A CA 1
ATOM 801 C C . PHE A 1 94 ? -2.000 -13.049 4.804 1.00 90.12 94 PHE A C 1
ATOM 803 O O . PHE A 1 94 ? -2.962 -12.792 4.073 1.00 90.12 94 PHE A O 1
ATOM 810 N N . LYS A 1 95 ? -1.783 -12.440 5.970 1.00 90.62 95 LYS A N 1
ATOM 811 C CA . LYS A 1 95 ? -2.423 -11.192 6.362 1.00 90.62 95 LYS A CA 1
ATOM 812 C C . LYS A 1 95 ? -1.420 -10.063 6.156 1.00 90.62 95 LYS A C 1
ATOM 814 O O . LYS A 1 95 ? -0.362 -10.075 6.773 1.00 90.62 95 LYS A O 1
ATOM 819 N N . ILE A 1 96 ? -1.745 -9.121 5.278 1.00 93.44 96 ILE A N 1
ATOM 820 C CA . ILE A 1 96 ? -0.885 -7.991 4.930 1.00 93.44 96 ILE A CA 1
ATOM 821 C C . ILE A 1 96 ? -1.395 -6.749 5.654 1.00 93.44 96 ILE A C 1
ATOM 823 O O . ILE A 1 96 ? -2.543 -6.338 5.483 1.00 93.44 96 ILE A O 1
ATOM 827 N N . ILE A 1 97 ? -0.525 -6.161 6.469 1.00 95.56 97 ILE A N 1
ATOM 828 C CA . ILE A 1 97 ? -0.756 -4.896 7.163 1.00 95.56 97 ILE A CA 1
ATOM 829 C C . ILE A 1 97 ? 0.118 -3.844 6.477 1.00 95.56 97 ILE A C 1
ATOM 831 O O . ILE A 1 97 ? 1.312 -4.072 6.303 1.00 95.56 97 ILE A O 1
ATOM 835 N N . PHE A 1 98 ? -0.473 -2.728 6.054 1.00 96.38 98 PHE A N 1
ATOM 836 C CA . PHE A 1 98 ? 0.207 -1.678 5.291 1.00 96.38 98 PHE A CA 1
ATOM 837 C C . PHE A 1 98 ? -0.258 -0.273 5.708 1.00 96.38 98 PHE A C 1
ATOM 839 O O . PHE A 1 98 ? -1.166 -0.126 6.529 1.00 96.38 98 PHE A O 1
ATOM 846 N N . GLY A 1 99 ? 0.385 0.760 5.159 1.00 95.94 99 GLY A N 1
ATOM 847 C CA . GLY A 1 99 ? 0.077 2.173 5.403 1.00 95.94 99 GLY A CA 1
ATOM 848 C C . GLY A 1 99 ? 0.322 3.029 4.158 1.00 95.94 99 GLY A C 1
ATOM 849 O O . GLY A 1 99 ? 0.088 2.547 3.051 1.00 95.94 99 GLY A O 1
ATOM 850 N N . HIS A 1 100 ? 0.797 4.272 4.334 1.00 95.88 100 HIS A N 1
ATOM 851 C CA . HIS A 1 100 ? 1.116 5.262 3.276 1.00 95.88 100 HIS A CA 1
ATOM 852 C C . HIS A 1 100 ? -0.086 5.827 2.488 1.00 95.88 100 HIS A C 1
ATOM 854 O O . HIS A 1 100 ? 0.001 6.856 1.803 1.00 95.88 100 HIS A O 1
ATOM 860 N N . TRP A 1 101 ? -1.236 5.171 2.570 1.00 95.31 101 TRP A N 1
ATOM 861 C CA . TRP A 1 101 ? -2.425 5.523 1.817 1.00 95.31 101 TRP A CA 1
ATOM 862 C C . TRP A 1 101 ? -3.491 6.194 2.689 1.00 95.31 101 TRP A C 1
ATOM 864 O O . TRP A 1 101 ? -4.589 5.676 2.856 1.00 95.31 101 TRP A O 1
ATOM 874 N N . ALA A 1 102 ? -3.187 7.389 3.195 1.00 94.75 102 ALA A N 1
ATOM 875 C CA . ALA A 1 102 ? -4.102 8.170 4.030 1.00 94.75 102 ALA A CA 1
ATOM 876 C C . ALA A 1 102 ? -5.482 8.431 3.393 1.00 94.75 102 ALA A C 1
ATOM 878 O O . ALA A 1 102 ? -6.477 8.450 4.113 1.00 94.75 102 ALA A O 1
ATOM 879 N N . ALA A 1 103 ? -5.559 8.588 2.064 1.00 93.38 103 ALA A N 1
ATOM 880 C CA . ALA A 1 103 ? -6.829 8.763 1.346 1.00 93.38 103 ALA A CA 1
ATOM 881 C C . ALA A 1 103 ? -7.773 7.549 1.477 1.00 93.38 103 ALA A C 1
ATOM 883 O O . ALA A 1 103 ? -8.988 7.731 1.518 1.00 93.38 103 ALA A O 1
ATOM 884 N N . LEU A 1 104 ? -7.217 6.339 1.633 1.00 94.38 104 LEU A N 1
ATOM 885 C CA . LEU A 1 104 ? -7.988 5.114 1.863 1.00 94.38 104 LEU A CA 1
ATOM 886 C C . LEU A 1 104 ? -8.497 5.053 3.307 1.00 94.38 104 LEU A C 1
ATOM 888 O O . LEU A 1 104 ? -9.508 4.411 3.600 1.00 94.38 104 LEU A O 1
ATOM 892 N N . GLY A 1 105 ? -7.773 5.704 4.218 1.00 95.25 105 GLY A N 1
ATOM 893 C CA . GLY A 1 105 ? -8.016 5.663 5.646 1.00 95.25 105 GLY A CA 1
ATOM 894 C C . GLY A 1 105 ? -7.807 4.270 6.241 1.00 95.25 105 GLY A C 1
ATOM 895 O O . GLY A 1 105 ? -7.174 3.377 5.665 1.00 95.25 105 GLY A O 1
ATOM 896 N N . PHE A 1 106 ? -8.381 4.060 7.430 1.00 96.69 106 PHE A N 1
ATOM 897 C CA . PHE A 1 106 ? -8.408 2.725 8.016 1.00 96.69 106 PHE A CA 1
ATOM 898 C C . PHE A 1 106 ? -9.291 1.801 7.173 1.00 96.69 106 PHE A C 1
ATOM 900 O O . PHE A 1 106 ? -10.507 1.976 7.103 1.00 96.69 106 PHE A O 1
ATOM 907 N N . TYR A 1 107 ? -8.684 0.756 6.620 1.00 95.88 107 TYR A N 1
ATOM 908 C CA . TYR A 1 107 ? -9.364 -0.263 5.829 1.00 95.88 107 TYR A CA 1
ATOM 909 C C . TYR A 1 107 ? -9.056 -1.647 6.391 1.00 95.88 107 TYR A C 1
ATOM 911 O O . TYR A 1 107 ? -7.922 -1.932 6.771 1.00 95.88 107 TYR A O 1
ATOM 919 N N . LYS A 1 108 ? -10.051 -2.536 6.426 1.00 95.06 108 LYS A N 1
ATOM 920 C CA . LYS A 1 108 ? -9.871 -3.922 6.869 1.00 95.06 108 LYS A CA 1
ATOM 921 C C . LYS A 1 108 ? -10.759 -4.859 6.067 1.00 95.06 108 LYS A C 1
ATOM 923 O O . LYS A 1 108 ? -11.971 -4.684 6.021 1.00 95.06 108 LYS A O 1
ATOM 928 N N . ASN A 1 109 ? -10.160 -5.914 5.527 1.00 92.19 109 ASN A N 1
ATOM 929 C CA . ASN A 1 109 ? -10.878 -7.076 5.014 1.00 92.19 109 ASN A CA 1
ATOM 930 C C . ASN A 1 109 ? -10.247 -8.380 5.544 1.00 92.19 109 ASN A C 1
ATOM 932 O O . ASN A 1 109 ? -9.474 -8.367 6.507 1.00 92.19 109 ASN A O 1
ATOM 936 N N . LYS A 1 110 ? -10.593 -9.526 4.941 1.00 90.38 110 LYS A N 1
ATOM 937 C CA . LYS A 1 110 ? -10.087 -10.846 5.352 1.00 90.38 110 LYS A CA 1
ATOM 938 C C . LYS A 1 110 ? -8.553 -10.915 5.387 1.00 90.38 110 LYS A C 1
ATOM 940 O O . LYS A 1 110 ? -8.009 -11.516 6.317 1.00 90.38 110 LYS A O 1
ATOM 945 N N . ASN A 1 111 ? -7.873 -10.288 4.427 1.00 92.00 111 ASN A N 1
ATOM 946 C CA . ASN A 1 111 ? -6.441 -10.463 4.170 1.00 92.00 111 ASN A CA 1
ATOM 947 C C . ASN A 1 111 ? -5.616 -9.180 4.274 1.00 92.00 111 ASN A C 1
ATOM 949 O O . ASN A 1 111 ? -4.406 -9.271 4.436 1.00 92.00 111 ASN A O 1
ATOM 953 N N . TYR A 1 112 ? -6.245 -8.010 4.222 1.00 94.31 112 TYR A N 1
ATOM 954 C CA . TYR A 1 112 ? -5.569 -6.722 4.118 1.00 94.31 112 TYR A CA 1
ATOM 955 C C . TYR A 1 112 ? -6.045 -5.762 5.206 1.00 94.31 112 TYR A C 1
ATOM 957 O O . TYR A 1 112 ? -7.245 -5.688 5.489 1.00 94.31 112 TYR A O 1
ATOM 965 N N . ILE A 1 113 ? -5.103 -5.029 5.804 1.00 96.50 113 ILE A N 1
ATOM 966 C CA . ILE A 1 113 ? -5.369 -3.986 6.798 1.00 96.50 113 ILE A CA 1
ATOM 967 C C . ILE A 1 113 ? -4.527 -2.750 6.473 1.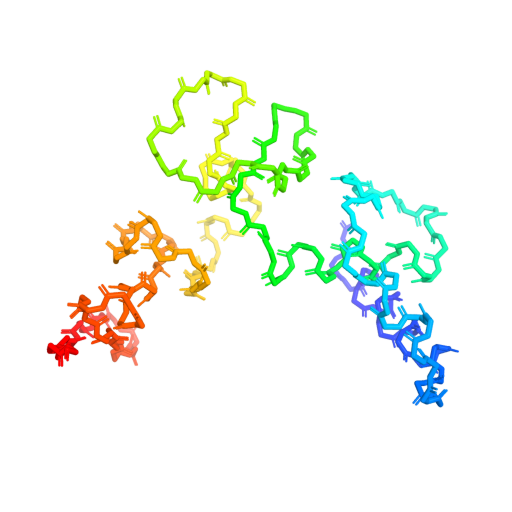00 96.50 113 ILE A C 1
ATOM 969 O O . ILE A 1 113 ? -3.303 -2.826 6.521 1.00 96.50 113 ILE A O 1
ATOM 973 N N . CYS A 1 114 ? -5.177 -1.623 6.184 1.00 97.56 114 CYS A N 1
ATOM 974 C CA . CYS A 1 114 ? -4.527 -0.317 6.114 1.00 97.56 114 CYS A CA 1
ATOM 975 C C . CYS A 1 114 ? -4.582 0.341 7.497 1.00 97.56 114 CYS A C 1
ATOM 977 O O . CYS A 1 114 ? -5.669 0.531 8.046 1.00 97.56 114 CYS A O 1
ATOM 979 N N . LEU A 1 115 ? -3.422 0.668 8.067 1.00 98.19 115 LEU A N 1
ATOM 980 C CA . LEU A 1 115 ? -3.304 1.400 9.333 1.00 98.19 115 LEU A CA 1
ATOM 981 C C . LEU A 1 115 ? -3.247 2.915 9.145 1.00 98.19 115 LEU A C 1
ATOM 983 O O . LEU A 1 115 ? -3.400 3.647 10.122 1.00 98.19 115 LEU A O 1
ATOM 987 N N . ASP A 1 116 ? -3.012 3.388 7.921 1.00 97.44 116 ASP A N 1
ATOM 988 C CA . ASP A 1 116 ? -2.885 4.813 7.643 1.00 97.44 116 ASP A CA 1
ATOM 989 C C . ASP A 1 116 ? -4.257 5.486 7.655 1.00 97.44 116 ASP A C 1
ATOM 991 O O . ASP A 1 116 ? -4.930 5.645 6.643 1.00 97.44 116 ASP A O 1
ATOM 995 N N . SER A 1 117 ? -4.682 5.861 8.855 1.00 97.50 117 SER A N 1
ATOM 996 C CA . SER A 1 117 ? -5.887 6.642 9.097 1.00 97.50 117 SER A CA 1
ATOM 997 C C . SER A 1 117 ? -5.653 8.150 9.002 1.00 97.50 117 SER A C 1
ATOM 999 O O . SER A 1 117 ? -6.475 8.903 9.514 1.00 97.50 117 SER A O 1
ATOM 1001 N N . GLY A 1 118 ? -4.546 8.599 8.395 1.00 97.19 118 GLY A N 1
ATOM 1002 C CA . GLY A 1 118 ? -4.322 10.002 8.059 1.00 97.19 118 GLY A CA 1
ATOM 1003 C C . GLY A 1 118 ? -4.077 10.932 9.248 1.00 97.19 118 GLY A C 1
ATOM 1004 O O . GLY A 1 118 ? -4.564 12.057 9.237 1.00 97.19 118 GLY A O 1
ATOM 1005 N N . CYS A 1 119 ? -3.340 10.494 10.273 1.00 97.94 119 CYS A N 1
ATOM 1006 C CA . CYS A 1 119 ? -3.044 11.311 11.461 1.00 97.94 119 CYS A CA 1
ATOM 1007 C C . CYS A 1 119 ? -2.451 12.690 11.120 1.00 97.94 119 CYS A C 1
ATOM 1009 O O . CYS A 1 119 ? -2.900 13.699 11.653 1.00 97.94 119 CYS A O 1
ATOM 1011 N N . ALA A 1 120 ? -1.508 12.741 10.171 1.00 96.50 120 ALA A N 1
ATOM 1012 C CA . ALA A 1 120 ? -0.885 13.986 9.710 1.00 96.50 120 ALA A CA 1
ATOM 1013 C C . ALA A 1 120 ? -1.877 14.980 9.069 1.00 96.50 120 ALA A C 1
ATOM 1015 O O . ALA A 1 120 ? -1.555 16.151 8.913 1.00 96.50 120 ALA A O 1
ATOM 1016 N N . TRP A 1 121 ? -3.081 14.519 8.723 1.00 95.19 121 TRP A N 1
ATOM 1017 C CA . TRP A 1 121 ? -4.161 15.310 8.136 1.00 95.19 121 TRP A CA 1
ATOM 1018 C C . TRP A 1 121 ? -5.265 15.646 9.154 1.00 95.19 121 TRP A C 1
ATOM 1020 O O . TRP A 1 121 ? -6.386 15.953 8.760 1.00 95.19 121 TRP A O 1
ATOM 1030 N N . GLY A 1 122 ? -4.983 15.542 10.459 1.00 96.19 122 GLY A N 1
ATOM 1031 C CA . GLY A 1 122 ? -5.939 15.854 11.533 1.00 96.19 122 GLY A CA 1
ATOM 1032 C C . GLY A 1 122 ? -6.983 14.765 11.800 1.00 96.19 122 GLY A C 1
ATOM 1033 O O . GLY A 1 122 ? -7.999 15.024 12.443 1.00 96.19 122 GLY A O 1
ATOM 1034 N N . ASN A 1 123 ? -6.765 13.548 11.287 1.00 96.75 123 ASN A N 1
ATOM 1035 C CA . ASN A 1 123 ? -7.665 12.420 11.518 1.00 96.75 123 ASN A CA 1
ATOM 1036 C C . ASN A 1 123 ? -7.263 11.637 12.781 1.00 96.75 123 ASN A C 1
ATOM 1038 O O . ASN A 1 123 ? -7.408 12.107 13.907 1.00 96.75 123 ASN A O 1
ATOM 1042 N N . LYS A 1 124 ? -6.821 10.385 12.624 1.00 98.06 124 LYS A N 1
ATOM 1043 C CA . LYS A 1 124 ? -6.504 9.494 13.747 1.00 98.06 124 LYS A CA 1
ATOM 1044 C C . LYS A 1 124 ? -5.176 8.798 13.523 1.00 98.06 124 LYS A C 1
ATOM 1046 O O . LYS A 1 124 ? -4.797 8.534 12.380 1.00 98.06 124 LYS A O 1
ATOM 1051 N N . LEU A 1 125 ? -4.522 8.412 14.610 1.00 98.31 125 LEU A N 1
ATOM 1052 C CA . LEU A 1 125 ? -3.443 7.430 14.605 1.00 98.31 125 LEU A CA 1
ATOM 1053 C C . LEU A 1 125 ? -4.037 6.065 14.965 1.00 98.31 125 LEU A C 1
ATOM 1055 O O . LEU A 1 125 ? -4.709 5.937 15.990 1.00 98.31 125 LEU A O 1
ATOM 1059 N N . THR A 1 126 ? -3.817 5.054 14.120 1.00 98.50 126 THR A N 1
ATOM 1060 C CA . THR A 1 126 ? -4.369 3.704 14.312 1.00 98.50 126 THR A CA 1
ATOM 1061 C C . THR A 1 126 ? -3.282 2.690 14.635 1.00 98.50 126 THR A C 1
ATOM 1063 O O . THR A 1 126 ? -2.265 2.618 13.952 1.00 98.50 126 THR A O 1
ATOM 1066 N N . ALA A 1 127 ? -3.552 1.835 15.618 1.00 97.69 127 ALA A N 1
ATOM 1067 C CA . ALA A 1 127 ? -2.751 0.662 15.937 1.00 97.69 127 ALA A CA 1
ATOM 1068 C C . ALA A 1 127 ? -3.604 -0.615 15.890 1.00 97.69 127 ALA A C 1
ATOM 1070 O O . ALA A 1 127 ? -4.814 -0.596 16.143 1.00 97.69 127 ALA A O 1
ATOM 1071 N N . ILE A 1 128 ? -2.964 -1.747 15.591 1.00 96.88 128 ILE A N 1
ATOM 1072 C CA . ILE A 1 128 ? -3.565 -3.082 15.682 1.00 96.88 128 ILE A CA 1
ATOM 1073 C C . ILE A 1 128 ? -2.709 -3.940 16.610 1.00 96.88 128 ILE A C 1
ATOM 1075 O O . ILE A 1 128 ? -1.528 -4.152 16.349 1.00 96.88 128 ILE A O 1
ATOM 1079 N N . LYS A 1 129 ? -3.323 -4.490 17.661 1.00 96.19 129 LYS A N 1
ATOM 1080 C CA . LYS A 1 129 ? -2.728 -5.572 18.451 1.00 96.19 129 LYS A CA 1
ATOM 1081 C C . LYS A 1 129 ? -2.935 -6.889 17.711 1.00 96.19 129 LYS A C 1
ATOM 1083 O O . LYS A 1 129 ? -4.077 -7.276 17.445 1.00 96.19 129 LYS A O 1
ATOM 1088 N N . VAL A 1 130 ? -1.834 -7.560 17.385 1.00 94.62 130 VAL A N 1
ATOM 1089 C CA . VAL A 1 130 ? -1.828 -8.841 16.672 1.00 94.62 130 VAL A CA 1
ATOM 1090 C C . VAL A 1 130 ? -1.744 -9.981 17.680 1.00 94.62 130 VAL A C 1
ATOM 1092 O O . VAL A 1 130 ? -0.729 -10.138 18.348 1.00 94.62 130 VAL A O 1
ATOM 1095 N N . ASN A 1 131 ? -2.803 -10.786 17.778 1.00 91.88 131 ASN A N 1
ATOM 1096 C CA . ASN A 1 131 ? -2.794 -12.037 18.533 1.00 91.88 131 ASN A CA 1
ATOM 1097 C C . ASN A 1 131 ? -2.988 -13.224 17.582 1.00 91.88 131 ASN A C 1
ATOM 1099 O O . ASN A 1 131 ? -3.458 -13.063 16.456 1.00 91.88 131 ASN A O 1
ATOM 1103 N N . LYS A 1 132 ? -2.683 -14.436 18.062 1.00 86.62 132 LYS A N 1
ATOM 1104 C CA . LYS A 1 132 ? -2.766 -15.679 17.273 1.00 86.62 132 LYS A CA 1
ATOM 1105 C C . LYS A 1 132 ? -4.144 -15.912 16.636 1.00 86.62 132 LYS A C 1
ATOM 1107 O O . LYS A 1 132 ? -4.222 -16.453 15.539 1.00 86.62 132 LYS A O 1
ATOM 1112 N N . HIS A 1 133 ? -5.218 -15.489 17.306 1.00 86.88 133 HIS A N 1
ATOM 1113 C CA . HIS A 1 133 ? -6.596 -15.788 16.895 1.00 86.88 133 HIS A CA 1
ATOM 1114 C C . HIS A 1 133 ? -7.426 -14.557 16.526 1.00 86.88 133 HIS A C 1
ATOM 1116 O O . HIS A 1 133 ? -8.431 -14.680 15.832 1.00 86.88 133 HIS A O 1
ATOM 1122 N N . TYR A 1 134 ? -7.029 -13.365 16.973 1.00 87.94 134 TYR A N 1
ATOM 1123 C CA . TYR A 1 134 ? -7.827 -12.157 16.793 1.00 87.94 134 TYR A CA 1
ATOM 1124 C C . TYR A 1 134 ? -6.957 -10.909 16.678 1.00 87.94 134 TYR A C 1
ATOM 1126 O O . TYR A 1 134 ? -5.790 -10.888 17.068 1.00 87.94 134 TYR A O 1
ATOM 1134 N N . LEU A 1 135 ? -7.560 -9.854 16.136 1.00 93.94 135 LEU A N 1
ATOM 1135 C CA . LEU A 1 135 ? -6.934 -8.551 15.949 1.00 93.94 135 LEU A CA 1
ATOM 1136 C C . LEU A 1 135 ? -7.780 -7.485 16.627 1.00 93.94 135 LEU A C 1
ATOM 1138 O O . LEU A 1 135 ? -8.967 -7.365 16.310 1.00 93.94 135 LEU A O 1
ATOM 1142 N N . THR A 1 136 ? -7.157 -6.682 17.485 1.00 96.12 136 THR A N 1
ATOM 1143 C CA . THR A 1 136 ? -7.832 -5.589 18.198 1.00 96.12 136 THR A CA 1
ATOM 1144 C C . THR A 1 136 ? -7.340 -4.248 17.673 1.00 96.12 136 THR A C 1
ATOM 1146 O O . THR A 1 136 ? -6.134 -4.021 17.608 1.00 96.12 136 THR A O 1
ATOM 1149 N N . LYS A 1 137 ? -8.270 -3.370 17.279 1.00 97.12 137 LYS A N 1
ATOM 1150 C CA . LYS A 1 137 ? -7.979 -2.023 16.768 1.00 97.12 137 LYS A CA 1
ATOM 1151 C C . LYS A 1 137 ? -7.998 -1.006 17.904 1.00 97.12 137 LYS A C 1
ATOM 1153 O O . LYS A 1 137 ? -8.945 -0.996 18.683 1.00 97.12 137 LYS A O 1
ATOM 1158 N N . TYR A 1 138 ? -7.022 -0.106 17.906 1.00 98.12 138 TYR A N 1
ATOM 1159 C CA . TYR A 1 138 ? -6.956 1.071 18.769 1.00 98.12 138 TYR A CA 1
ATOM 1160 C C . TYR A 1 138 ? -6.811 2.319 17.901 1.00 98.12 138 TYR A C 1
ATOM 1162 O O . TYR A 1 138 ? -6.106 2.281 16.892 1.00 98.12 138 TYR A O 1
ATOM 1170 N N . GLN A 1 139 ? -7.488 3.409 18.264 1.00 97.94 139 GLN A N 1
ATOM 1171 C CA . GLN A 1 139 ? -7.352 4.693 17.577 1.00 97.94 139 GLN A CA 1
ATOM 1172 C C . GLN A 1 139 ? -7.346 5.835 18.584 1.00 97.94 139 GLN A C 1
ATOM 1174 O O . GLN A 1 139 ? -8.167 5.847 19.499 1.00 97.94 139 GLN A O 1
ATOM 1179 N N . VAL A 1 140 ? -6.468 6.806 18.361 1.00 98.00 140 VAL A N 1
ATOM 1180 C CA . VAL A 1 140 ? -6.453 8.082 19.084 1.00 98.00 140 VAL A CA 1
ATOM 1181 C C . VAL A 1 140 ? -6.617 9.222 18.089 1.00 98.00 140 VAL A C 1
ATOM 1183 O O . VAL A 1 140 ? -6.224 9.095 16.926 1.00 98.00 140 VAL A O 1
ATOM 1186 N N . LYS A 1 141 ? -7.258 10.306 18.528 1.00 97.25 141 LYS A N 1
ATOM 1187 C CA . LYS A 1 141 ? -7.369 11.525 17.730 1.00 97.25 141 LYS A CA 1
ATOM 1188 C C . LYS A 1 141 ? -5.984 12.168 17.598 1.00 97.25 141 LYS A C 1
ATOM 1190 O O . LYS A 1 141 ? -5.222 12.160 18.565 1.00 97.25 141 LYS A O 1
ATOM 1195 N N . CYS A 1 142 ? -5.705 12.672 16.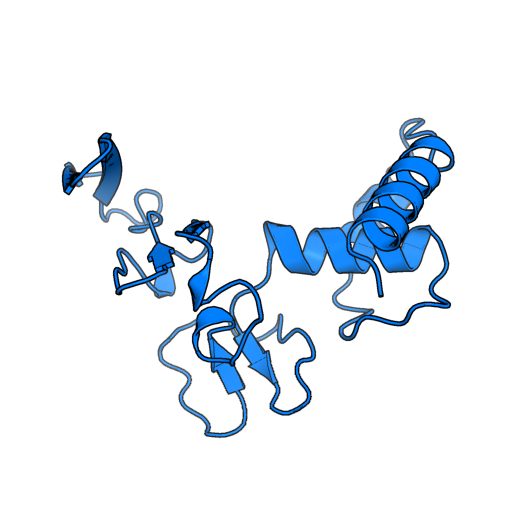403 1.00 94.38 142 CYS A N 1
ATOM 1196 C CA . CYS A 1 142 ? -4.658 13.649 16.154 1.00 94.38 142 CYS A CA 1
ATOM 1197 C C . CYS A 1 142 ? -5.324 15.043 16.182 1.00 94.38 142 CYS A C 1
ATOM 1199 O O . CYS A 1 142 ? -4.706 15.955 16.746 1.00 94.38 142 CYS A O 1
#

Radius of gyration: 17.26 Å; chains: 1; bounding box: 42×38×37 Å

pLDDT: mean 84.2, std 17.59, range [28.94, 98.5]